Protein AF-A0A9P0HKT4-F1 (afdb_monomer)

InterPro domains:
  IPR001952 Alkaline phosphatase [PF00245] (63-112)
  IPR001952 Alkaline phosphatase [PTHR11596] (35-111)
  IPR017850 Alkaline-phosphatase-like, core domain superfamily [G3DSA:3.40.720.10] (34-118)
  IPR017850 Alkaline-phosphatase-like, core domain superfamily [SSF53649] (40-111)

Radius of gyration: 32.88 Å; Cα contacts (8 Å, |Δi|>4): 31; chains: 1; bounding box: 43×86×82 Å

Organism: Nezara viridula (NCBI:txid85310)

Sequence (131 aa):
MDPHPNDTAEREAPGSLGLALSFTVGKRAGFGVPSADNRDYWYELGRAAVTKRAEGSDPRLKAKNMVLLIADGLGVTTNTAARVFKGQRLGNTGEEAVLLWDDFPAIALTKRERERERERERERERERERE

Foldseek 3Di:
DDDDDDDDDDDDDDDDPPPPPPPDPPPPPQPDDPPPPDPVVVVVVVVVVVVVLVVDDDPPDDDPDDDDDDDPPPDPVVQQVVQQVVQVVVVHRRNPGDDPCNPPNDDDDDDDPPPVVVVVVVVVV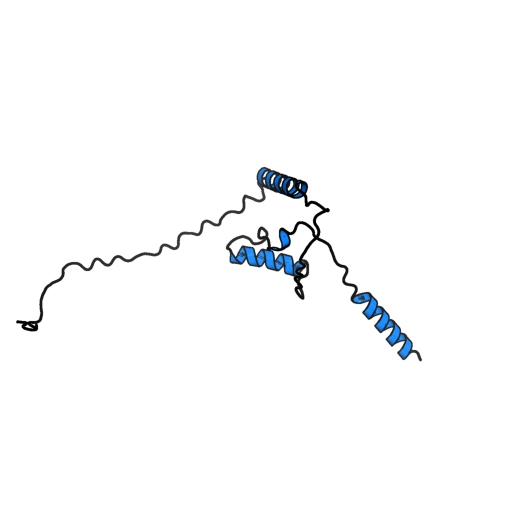VVVVVD

pLDDT: mean 77.64, std 21.55, range [36.12, 97.56]

Secondary structure (DSSP, 8-state):
-----------------------------------TT-HHHHHHHHHHHHHHHHT---TTPPPS-------TT--HHHHHHHHHHHHHHTTS-STT---GGGG-S---------HHHHHHHHHHHHHHTT-

Structure (mmCIF, N/CA/C/O backbone):
data_AF-A0A9P0HKT4-F1
#
_entry.id   AF-A0A9P0HKT4-F1
#
loop_
_atom_site.group_PDB
_atom_site.id
_atom_site.type_symbol
_atom_site.label_atom_id
_atom_site.label_alt_id
_atom_site.label_comp_id
_atom_site.label_asym_id
_atom_site.label_entity_id
_atom_site.label_seq_id
_atom_site.pdbx_PDB_ins_code
_atom_site.Cartn_x
_atom_site.Cartn_y
_atom_site.Cartn_z
_atom_site.occupancy
_atom_site.B_iso_or_equiv
_atom_site.auth_seq_id
_atom_site.auth_comp_id
_atom_site.auth_asym_id
_atom_site.auth_atom_id
_atom_site.pdbx_PDB_model_num
ATOM 1 N N . MET A 1 1 ? -14.624 -74.182 -29.159 1.00 45.44 1 MET A N 1
ATOM 2 C CA . MET A 1 1 ? -13.652 -75.282 -29.023 1.00 45.44 1 MET A CA 1
ATOM 3 C C . MET A 1 1 ? -12.309 -74.600 -28.922 1.00 45.44 1 MET A C 1
ATOM 5 O O . MET A 1 1 ? -11.694 -74.330 -29.944 1.00 45.44 1 MET A O 1
ATOM 9 N N . ASP A 1 2 ? -11.946 -74.189 -27.714 1.00 43.88 2 ASP A N 1
ATOM 10 C CA . ASP A 1 2 ? -10.651 -73.557 -27.487 1.00 43.88 2 ASP A CA 1
ATOM 11 C C . ASP A 1 2 ? -9.601 -74.652 -27.329 1.00 43.88 2 ASP A C 1
ATOM 13 O O . ASP A 1 2 ? -9.850 -75.653 -26.651 1.00 43.88 2 ASP A O 1
ATOM 17 N N . PRO A 1 3 ? -8.416 -74.446 -27.906 1.00 46.88 3 PRO A N 1
ATOM 18 C CA . PRO A 1 3 ? -7.206 -74.827 -27.210 1.00 46.88 3 PRO A CA 1
ATOM 19 C C . PRO A 1 3 ? -6.355 -73.604 -26.855 1.00 46.88 3 PRO A C 1
ATOM 21 O O . PRO A 1 3 ? -6.088 -72.715 -27.663 1.00 46.88 3 PRO A O 1
ATOM 24 N N . HIS A 1 4 ? -5.964 -73.628 -25.583 1.00 42.53 4 HIS A N 1
ATOM 25 C CA . HIS A 1 4 ? -5.027 -72.774 -24.864 1.00 42.53 4 HIS A CA 1
ATOM 26 C C . HIS A 1 4 ? -3.605 -72.828 -25.493 1.00 42.53 4 HIS A C 1
ATOM 28 O O . HIS A 1 4 ? -3.312 -73.727 -26.284 1.00 42.53 4 HIS A O 1
ATOM 34 N N . PRO A 1 5 ? -2.715 -71.882 -25.141 1.00 50.66 5 PRO A N 1
ATOM 35 C CA . PRO A 1 5 ? -1.434 -71.617 -25.767 1.00 50.66 5 PRO A CA 1
ATOM 36 C C . PRO A 1 5 ? -0.305 -72.449 -25.149 1.00 50.66 5 PRO A C 1
ATOM 38 O O . PRO A 1 5 ? -0.419 -72.926 -24.019 1.00 50.66 5 PRO A O 1
ATOM 41 N N . ASN A 1 6 ? 0.807 -72.523 -25.877 1.00 36.12 6 ASN A N 1
ATOM 42 C CA . ASN A 1 6 ? 2.159 -72.170 -25.429 1.00 36.12 6 ASN A CA 1
ATOM 43 C C . ASN A 1 6 ? 3.161 -73.033 -26.199 1.00 36.12 6 ASN A C 1
ATOM 45 O O . ASN A 1 6 ? 3.439 -74.152 -25.792 1.00 36.12 6 ASN A O 1
ATOM 49 N N . ASP A 1 7 ? 3.715 -72.479 -27.274 1.00 41.31 7 ASP A N 1
ATOM 50 C CA . ASP A 1 7 ? 5.085 -72.796 -27.648 1.00 41.31 7 ASP A CA 1
ATOM 51 C C . ASP A 1 7 ? 5.859 -71.487 -27.704 1.00 41.31 7 ASP A C 1
ATOM 53 O O . ASP A 1 7 ? 5.500 -70.506 -28.361 1.00 41.31 7 ASP A O 1
ATOM 57 N N . THR A 1 8 ? 6.864 -71.482 -26.851 1.00 42.69 8 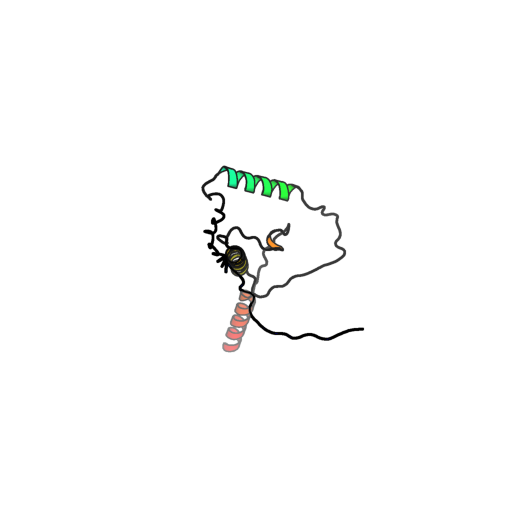THR A N 1
ATOM 58 C CA . THR A 1 8 ? 7.746 -70.398 -26.490 1.00 42.69 8 THR A CA 1
ATOM 59 C C . THR A 1 8 ? 8.770 -70.100 -27.572 1.00 42.69 8 THR A C 1
ATOM 61 O O . THR A 1 8 ? 9.326 -71.005 -28.183 1.00 42.69 8 THR A O 1
ATOM 64 N N . ALA A 1 9 ? 9.128 -68.819 -27.584 1.00 36.50 9 ALA A N 1
ATOM 65 C CA . ALA A 1 9 ? 10.449 -68.283 -27.873 1.00 36.50 9 ALA A CA 1
ATOM 66 C C . ALA A 1 9 ? 10.836 -68.057 -29.343 1.00 36.50 9 ALA A C 1
ATOM 68 O O . ALA A 1 9 ? 10.582 -68.845 -30.243 1.00 36.50 9 ALA A O 1
ATOM 69 N N . GLU A 1 10 ? 11.521 -66.922 -29.498 1.00 45.97 10 GLU A N 1
ATOM 70 C CA . GLU A 1 10 ? 12.326 -66.501 -30.644 1.00 45.97 10 GLU A CA 1
ATOM 71 C C . GLU A 1 10 ? 11.560 -65.878 -31.816 1.00 45.97 10 GLU A C 1
ATOM 73 O O . GLU A 1 10 ? 11.488 -66.377 -32.936 1.00 45.97 10 GLU A O 1
ATOM 78 N N . ARG A 1 11 ? 11.061 -64.663 -31.563 1.00 37.34 11 ARG A N 1
ATOM 79 C CA . ARG A 1 11 ? 10.986 -63.632 -32.600 1.00 37.34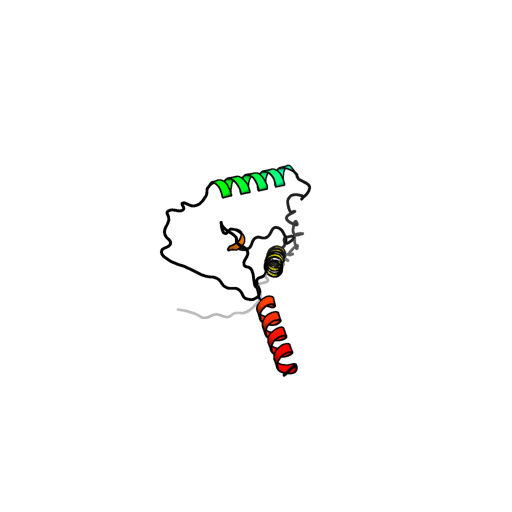 11 ARG A CA 1
ATOM 80 C C . ARG A 1 11 ? 11.865 -62.449 -32.217 1.00 37.34 11 ARG A C 1
ATOM 82 O O . ARG A 1 11 ? 11.510 -61.641 -31.365 1.00 37.34 11 ARG A O 1
ATOM 89 N N . GLU A 1 12 ? 13.010 -62.396 -32.883 1.00 39.47 12 GLU A N 1
ATOM 90 C CA . GLU A 1 12 ? 13.832 -61.216 -33.135 1.00 39.47 12 GLU A CA 1
ATOM 91 C C . GLU A 1 12 ? 12.952 -59.982 -33.409 1.00 39.47 12 GLU A C 1
ATOM 93 O O . GLU A 1 12 ? 12.188 -59.952 -34.378 1.00 39.47 12 GLU A O 1
ATOM 98 N N . ALA A 1 13 ? 13.060 -58.956 -32.564 1.00 42.59 13 ALA A N 1
ATOM 99 C CA . ALA A 1 13 ? 12.516 -57.631 -32.838 1.00 42.59 13 ALA A CA 1
ATOM 100 C C . ALA A 1 13 ? 13.685 -56.679 -33.155 1.00 42.59 13 ALA A C 1
ATOM 102 O O . ALA A 1 13 ? 14.484 -56.381 -32.264 1.00 42.59 13 ALA A O 1
ATOM 103 N N . PRO A 1 14 ? 13.817 -56.199 -34.404 1.00 41.53 14 PRO A N 1
ATOM 104 C CA . PRO A 1 14 ? 14.848 -55.242 -34.773 1.00 41.53 14 PRO A CA 1
ATOM 105 C C . PRO A 1 14 ? 14.491 -53.825 -34.300 1.00 41.53 14 PRO A C 1
ATOM 107 O O . PRO A 1 14 ? 13.374 -53.352 -34.497 1.00 41.53 14 PRO A O 1
ATOM 110 N N . GLY A 1 15 ? 15.488 -53.122 -33.756 1.00 36.94 15 GLY A N 1
ATOM 111 C CA . GLY A 1 15 ? 15.521 -51.657 -33.705 1.00 36.94 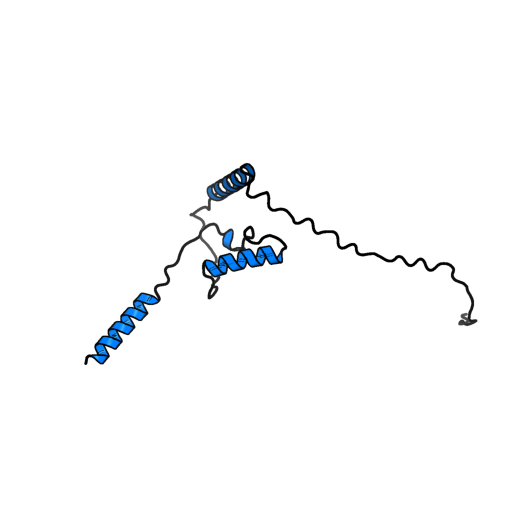15 GLY A CA 1
ATOM 112 C C . GLY A 1 15 ? 15.023 -51.015 -32.410 1.00 36.94 15 GLY A C 1
ATOM 113 O O . GLY A 1 15 ? 13.921 -50.477 -32.357 1.00 36.94 15 GLY A O 1
ATOM 114 N N . SER A 1 16 ? 15.881 -50.947 -31.387 1.00 39.69 16 SER A N 1
ATOM 115 C CA . SER A 1 16 ? 15.692 -50.005 -30.280 1.00 39.69 16 SER A CA 1
ATOM 116 C C . SER A 1 16 ? 15.978 -48.573 -30.763 1.00 39.69 16 SER A C 1
ATOM 118 O O . SER A 1 16 ? 17.112 -48.096 -30.692 1.00 39.69 16 SER A O 1
ATOM 120 N N . LEU A 1 17 ? 14.964 -47.859 -31.258 1.00 39.88 17 LEU A N 1
ATOM 121 C CA . LEU A 1 17 ? 15.048 -46.402 -31.375 1.00 39.88 17 LEU A CA 1
ATOM 122 C C . LEU A 1 17 ? 14.793 -45.785 -29.994 1.00 39.88 17 LEU A C 1
ATOM 124 O O . LEU A 1 17 ? 13.661 -45.505 -29.607 1.00 39.88 17 LEU A O 1
ATOM 128 N N . GLY A 1 18 ? 15.869 -45.588 -29.234 1.00 37.19 18 GLY A N 1
ATOM 129 C CA . GLY A 1 18 ? 15.849 -44.759 -28.035 1.00 37.19 18 GLY A CA 1
ATOM 130 C C . GLY A 1 18 ? 15.688 -43.292 -28.426 1.00 37.19 18 GLY A C 1
ATOM 131 O O . GLY A 1 18 ? 16.662 -42.636 -28.786 1.00 37.19 18 GLY A O 1
ATOM 132 N N . LEU A 1 19 ? 14.466 -42.761 -28.358 1.00 38.28 19 LEU A N 1
ATOM 133 C CA . LEU A 1 19 ? 14.236 -41.322 -28.453 1.00 38.28 19 LEU A CA 1
ATOM 134 C C . LEU A 1 19 ? 14.538 -40.695 -27.086 1.00 38.28 19 LEU A C 1
ATOM 136 O O . LEU A 1 19 ? 13.677 -40.616 -26.211 1.00 38.28 19 LEU A O 1
ATOM 140 N N . ALA A 1 20 ? 15.788 -40.277 -26.886 1.00 45.16 20 ALA A N 1
ATOM 141 C CA . ALA A 1 20 ? 16.167 -39.446 -25.753 1.00 45.16 20 ALA A CA 1
ATOM 142 C C . ALA A 1 20 ? 15.506 -38.068 -25.912 1.00 45.16 20 ALA A C 1
ATOM 144 O O . ALA A 1 20 ? 15.933 -37.245 -26.722 1.00 45.16 20 ALA A O 1
ATOM 145 N N . LEU A 1 21 ? 14.437 -37.817 -25.154 1.00 37.88 21 LEU A N 1
ATOM 146 C CA . LEU A 1 21 ? 13.818 -36.499 -25.068 1.00 37.88 21 LEU A CA 1
ATOM 147 C C . LEU A 1 21 ? 14.747 -35.590 -24.245 1.00 37.88 21 LEU A C 1
ATOM 149 O O . LEU A 1 21 ? 14.647 -35.509 -23.021 1.00 37.88 21 LEU A O 1
ATOM 153 N N . SER A 1 22 ? 15.707 -34.936 -24.900 1.00 45.31 22 SER A N 1
ATOM 154 C CA . SER A 1 22 ? 16.500 -33.886 -24.262 1.00 45.31 22 SER A CA 1
ATOM 155 C C . SER A 1 22 ? 15.582 -32.718 -23.907 1.00 45.31 22 SER A C 1
ATOM 157 O O . SER A 1 22 ? 15.180 -31.943 -24.770 1.00 45.31 22 SER A O 1
ATOM 159 N N . PHE A 1 23 ? 15.265 -32.566 -22.620 1.00 39.31 23 PHE A N 1
ATOM 160 C CA . PHE A 1 23 ? 14.732 -31.313 -22.095 1.00 39.31 23 PHE A CA 1
ATOM 161 C C . PHE A 1 23 ? 15.840 -30.261 -22.177 1.00 39.31 23 PHE A C 1
ATOM 163 O O . PHE A 1 23 ? 16.671 -30.125 -21.280 1.00 39.31 23 PHE A O 1
ATOM 170 N N . THR A 1 24 ? 15.875 -29.502 -23.268 1.00 44.62 24 THR A N 1
ATOM 171 C CA . THR A 1 24 ? 16.584 -28.227 -23.259 1.00 44.62 24 THR A CA 1
ATOM 172 C C . THR A 1 24 ? 15.816 -27.316 -22.309 1.00 44.62 24 THR A C 1
ATOM 174 O O . THR A 1 24 ? 14.688 -26.918 -22.597 1.00 44.62 24 THR A O 1
ATOM 177 N N . VAL A 1 25 ? 16.408 -26.988 -21.157 1.00 56.12 25 VAL A N 1
ATOM 178 C CA . VAL A 1 25 ? 15.964 -25.840 -20.362 1.00 56.12 25 VAL A CA 1
ATOM 179 C C . VAL A 1 25 ? 16.189 -24.617 -21.243 1.00 56.12 25 VAL A C 1
ATOM 181 O O . VAL A 1 25 ? 17.295 -24.087 -21.339 1.00 56.12 25 VAL A O 1
ATOM 184 N N . GLY A 1 26 ? 15.142 -24.219 -21.964 1.00 40.31 26 GLY A N 1
ATOM 185 C CA . GLY A 1 26 ? 15.120 -22.971 -22.700 1.00 40.31 26 GLY A CA 1
ATOM 186 C C . GLY A 1 26 ? 15.453 -21.852 -21.725 1.00 40.31 26 GLY A C 1
ATOM 187 O O . GLY A 1 26 ? 14.831 -21.737 -20.666 1.00 40.31 26 GLY A O 1
ATOM 188 N N . LYS A 1 27 ? 16.468 -21.057 -22.071 1.00 44.72 27 LYS A N 1
ATOM 189 C CA . LYS A 1 27 ? 16.792 -19.789 -21.419 1.00 44.72 27 LYS A CA 1
ATOM 190 C C . LYS A 1 27 ? 15.466 -19.048 -21.246 1.00 44.72 27 LYS A C 1
ATOM 192 O O . LYS A 1 27 ? 14.870 -18.657 -22.248 1.00 44.72 27 LYS A O 1
ATOM 197 N N . ARG A 1 28 ? 14.956 -18.936 -20.010 1.00 50.22 28 ARG A N 1
ATOM 198 C CA . ARG A 1 28 ? 13.779 -18.104 -19.740 1.00 50.22 28 ARG A CA 1
ATOM 199 C C . ARG A 1 28 ? 14.154 -16.731 -20.273 1.00 50.22 28 ARG A C 1
ATOM 201 O O . ARG A 1 28 ? 15.076 -16.112 -19.743 1.00 50.22 28 ARG A O 1
ATOM 208 N N . ALA A 1 29 ? 13.514 -16.306 -21.359 1.00 44.88 29 ALA A N 1
ATOM 209 C CA . ALA A 1 29 ? 13.500 -14.904 -21.707 1.00 44.88 29 ALA A CA 1
ATOM 210 C C . ALA A 1 29 ? 12.991 -14.223 -20.440 1.00 44.88 29 ALA A C 1
ATOM 212 O O . ALA A 1 29 ? 11.853 -14.459 -20.030 1.00 44.88 29 ALA A O 1
ATOM 213 N N . GLY A 1 30 ? 13.873 -13.505 -19.743 1.00 41.88 30 GLY A N 1
ATOM 214 C CA . GLY A 1 30 ? 13.416 -12.577 -18.730 1.00 41.88 30 GLY A CA 1
ATOM 215 C C . GLY A 1 30 ? 12.412 -11.704 -19.457 1.00 41.88 30 GLY A C 1
ATOM 216 O O . GLY A 1 30 ? 12.773 -11.075 -20.453 1.00 41.88 30 GLY A O 1
ATOM 217 N N . PHE A 1 31 ? 11.146 -11.774 -19.052 1.00 47.88 31 PHE A N 1
ATOM 218 C CA . PHE A 1 31 ? 10.159 -10.804 -19.481 1.00 47.88 31 PHE A CA 1
ATOM 219 C C . PHE A 1 31 ? 10.694 -9.470 -18.981 1.00 47.88 31 PHE A C 1
ATOM 221 O O . PHE A 1 31 ? 10.610 -9.156 -17.797 1.00 47.88 31 PHE A O 1
ATOM 228 N N . GLY A 1 32 ? 11.392 -8.765 -19.870 1.00 46.59 32 GLY A N 1
ATOM 229 C CA . GLY A 1 32 ? 11.938 -7.461 -19.578 1.00 46.59 32 GLY A CA 1
ATOM 230 C C . GLY A 1 32 ? 10.759 -6.576 -19.241 1.00 46.59 32 GLY A C 1
ATOM 231 O O . GLY A 1 32 ? 9.881 -6.373 -20.080 1.00 46.59 32 GLY A O 1
ATOM 232 N N . VAL A 1 33 ? 10.734 -6.077 -18.007 1.00 56.75 33 VAL A N 1
ATOM 233 C CA . VAL A 1 33 ? 9.952 -4.892 -17.674 1.00 56.75 33 VAL A CA 1
ATOM 234 C C . VAL A 1 33 ? 10.246 -3.874 -18.783 1.00 56.75 33 VAL A C 1
ATOM 236 O O . VAL A 1 33 ? 11.427 -3.711 -19.120 1.00 56.75 33 VAL A O 1
ATOM 239 N N . PRO A 1 34 ? 9.228 -3.254 -19.416 1.00 60.88 34 PRO A N 1
ATOM 240 C CA . PRO A 1 34 ? 9.457 -2.151 -20.341 1.00 60.88 34 PRO A CA 1
ATOM 241 C C . PRO A 1 34 ? 10.470 -1.225 -19.686 1.00 60.88 34 PRO A C 1
ATOM 243 O O . PRO A 1 34 ? 10.263 -0.867 -18.527 1.00 60.88 34 PRO A O 1
ATOM 246 N N . SER A 1 35 ? 11.600 -0.973 -20.363 1.00 63.47 35 SER A N 1
ATOM 247 C CA . SER A 1 35 ? 12.731 -0.272 -19.748 1.00 63.47 35 SER A CA 1
ATOM 248 C C . SER A 1 35 ? 12.194 0.911 -18.957 1.00 63.47 35 SER A C 1
ATOM 250 O O . SER A 1 35 ? 11.437 1.710 -19.513 1.00 63.47 35 SER A O 1
ATOM 252 N N . ALA A 1 36 ? 12.544 1.004 -17.674 1.00 67.38 36 ALA A N 1
ATOM 253 C CA . ALA A 1 36 ? 12.159 2.138 -16.841 1.00 67.38 36 ALA A CA 1
ATOM 254 C C . ALA A 1 36 ? 12.571 3.479 -17.488 1.00 67.38 36 ALA A C 1
ATOM 256 O O . ALA A 1 36 ? 11.984 4.511 -17.174 1.00 67.38 36 ALA A O 1
ATOM 257 N N . ASP A 1 37 ? 13.498 3.445 -18.450 1.00 80.31 37 ASP A N 1
ATOM 258 C CA . ASP A 1 37 ? 13.951 4.584 -19.244 1.00 80.31 37 ASP A CA 1
ATOM 259 C C . ASP A 1 37 ? 13.004 4.962 -20.406 1.00 80.31 37 ASP A C 1
ATOM 261 O O . ASP A 1 37 ? 13.234 5.953 -21.100 1.00 80.31 37 ASP A O 1
ATOM 265 N N . ASN A 1 38 ? 11.928 4.208 -20.655 1.00 89.69 38 ASN A N 1
ATOM 266 C CA . ASN A 1 38 ? 10.947 4.525 -21.690 1.00 89.69 38 ASN A CA 1
ATOM 267 C C . ASN A 1 38 ? 9.905 5.530 -21.174 1.00 89.69 38 ASN A C 1
ATOM 269 O O . ASN A 1 38 ? 8.952 5.178 -20.478 1.00 89.69 38 ASN A O 1
ATOM 273 N N . ARG A 1 39 ? 10.050 6.792 -21.582 1.00 93.19 39 ARG A N 1
ATOM 274 C CA . ARG A 1 39 ? 9.113 7.875 -21.251 1.00 93.19 39 ARG A CA 1
ATOM 275 C C . ARG A 1 39 ? 7.669 7.573 -21.662 1.00 93.19 39 ARG A C 1
ATOM 277 O O . ARG A 1 39 ? 6.752 7.836 -20.886 1.00 93.19 39 ARG A O 1
ATOM 284 N N . ASP A 1 40 ? 7.462 7.068 -22.875 1.00 94.12 40 ASP A N 1
ATOM 285 C CA . ASP A 1 40 ? 6.115 6.907 -23.432 1.00 94.12 40 ASP A CA 1
ATOM 286 C C . ASP A 1 40 ? 5.339 5.827 -22.667 1.00 94.12 40 ASP A C 1
ATOM 288 O O . ASP A 1 40 ? 4.144 5.977 -22.424 1.00 94.12 40 ASP A O 1
ATOM 292 N N . TYR A 1 41 ? 6.037 4.799 -22.172 1.00 90.69 41 TYR A N 1
ATOM 293 C CA . TYR A 1 41 ? 5.462 3.796 -21.273 1.00 90.69 41 TYR A CA 1
ATOM 294 C C . TYR A 1 41 ? 4.866 4.427 -20.004 1.00 90.69 41 TYR A C 1
ATOM 296 O O . TYR A 1 41 ? 3.702 4.189 -19.679 1.00 90.69 41 TYR A O 1
ATOM 304 N N . TRP A 1 42 ? 5.634 5.269 -19.306 1.00 92.06 42 TRP A N 1
ATOM 305 C CA . TRP A 1 42 ? 5.161 5.933 -18.087 1.00 92.06 42 TRP A CA 1
ATOM 306 C C . TRP A 1 42 ? 4.037 6.932 -18.356 1.00 92.06 42 TRP A C 1
ATOM 308 O O . TRP A 1 42 ? 3.114 7.048 -17.547 1.00 92.06 42 TRP A O 1
ATOM 318 N N . TYR A 1 43 ? 4.091 7.630 -19.493 1.00 95.44 43 TYR A N 1
ATOM 319 C CA . TYR A 1 43 ? 3.031 8.549 -19.901 1.00 95.44 43 TYR A CA 1
ATOM 320 C C . TYR A 1 43 ? 1.706 7.812 -20.112 1.00 95.44 43 TYR A C 1
ATOM 322 O O . TYR A 1 43 ? 0.676 8.215 -19.570 1.00 95.44 43 TYR A O 1
ATOM 330 N N . GLU A 1 44 ? 1.740 6.697 -20.839 1.00 95.50 44 GLU A N 1
ATOM 331 C CA . GLU A 1 44 ? 0.557 5.884 -21.102 1.00 95.50 44 GLU A CA 1
ATOM 332 C C . GLU A 1 44 ? -0.009 5.240 -19.835 1.00 95.50 44 GLU A C 1
ATOM 334 O O . GLU A 1 44 ? -1.222 5.276 -19.611 1.00 95.50 44 GLU A O 1
ATOM 339 N N . LEU A 1 45 ? 0.859 4.733 -18.953 1.00 93.38 45 LEU A N 1
ATOM 340 C CA . LEU A 1 45 ? 0.443 4.184 -17.664 1.00 93.38 45 LEU A CA 1
ATOM 341 C C . LEU A 1 45 ? -0.249 5.245 -16.793 1.00 93.38 45 LEU A C 1
ATOM 343 O O . LEU A 1 45 ? -1.309 4.990 -16.217 1.00 93.38 45 LEU A O 1
ATOM 347 N N . GLY A 1 46 ? 0.317 6.455 -16.731 1.00 95.25 46 GLY A N 1
ATOM 348 C CA . GLY A 1 46 ? -0.267 7.581 -16.004 1.00 95.25 46 GLY A CA 1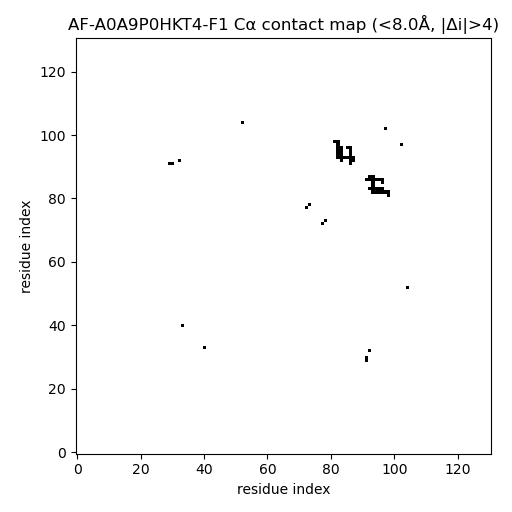
ATOM 349 C C . GLY A 1 46 ? -1.605 8.031 -16.593 1.00 95.25 46 GLY A C 1
ATOM 350 O O . GLY A 1 46 ? -2.572 8.225 -15.854 1.00 95.25 46 GLY A O 1
ATOM 351 N N . ARG A 1 47 ? -1.691 8.134 -17.926 1.00 96.94 47 ARG A N 1
ATOM 352 C CA . ARG A 1 47 ? -2.932 8.466 -18.641 1.00 96.94 47 ARG A CA 1
ATOM 353 C C . ARG A 1 47 ? -4.041 7.470 -18.309 1.00 96.94 47 ARG A C 1
ATOM 355 O O . ARG A 1 47 ? -5.126 7.884 -17.907 1.00 96.94 47 ARG A O 1
ATOM 362 N N . ALA A 1 48 ? -3.747 6.174 -18.397 1.00 95.00 48 ALA A N 1
ATOM 363 C CA . ALA A 1 48 ? -4.695 5.114 -18.066 1.00 95.00 48 ALA A CA 1
ATOM 364 C C . ALA A 1 48 ? -5.165 5.186 -16.601 1.00 95.00 48 ALA A C 1
ATOM 366 O O . ALA A 1 48 ? -6.357 5.034 -16.328 1.00 95.00 48 ALA A O 1
ATOM 367 N N . ALA A 1 49 ? -4.259 5.474 -15.659 1.00 93.06 49 ALA A N 1
ATOM 368 C CA . ALA A 1 49 ? -4.599 5.611 -14.243 1.00 93.06 49 ALA A CA 1
ATOM 369 C C . ALA A 1 49 ? -5.559 6.785 -13.973 1.00 93.06 49 ALA A C 1
ATOM 371 O O . ALA A 1 49 ? -6.502 6.644 -13.189 1.00 93.06 49 ALA A O 1
ATOM 372 N N . VAL A 1 50 ? -5.359 7.927 -14.641 1.00 95.38 50 VAL A N 1
ATOM 373 C CA . VAL A 1 50 ? -6.255 9.091 -14.533 1.00 95.38 50 VAL A CA 1
ATOM 374 C C . VAL A 1 50 ? -7.627 8.778 -15.125 1.00 95.38 50 VAL A C 1
ATOM 376 O O . VAL A 1 50 ? -8.637 9.039 -14.471 1.00 95.38 50 VAL A O 1
ATOM 379 N N . THR A 1 51 ? -7.677 8.174 -16.316 1.00 95.25 51 THR A N 1
ATOM 380 C CA . THR A 1 51 ? -8.940 7.782 -16.960 1.00 95.25 51 THR A CA 1
ATOM 381 C C . THR A 1 51 ? -9.736 6.817 -16.084 1.00 95.25 51 THR A C 1
ATOM 383 O O . THR A 1 51 ? -10.892 7.101 -15.779 1.00 95.25 51 THR A O 1
ATOM 386 N N . LYS A 1 52 ? -9.099 5.753 -15.570 1.00 91.00 52 LYS A N 1
ATOM 387 C CA . LYS A 1 52 ? -9.729 4.785 -14.651 1.00 91.00 52 LYS A CA 1
ATOM 388 C C . LYS A 1 52 ? -10.319 5.468 -13.412 1.00 91.00 52 LYS A C 1
ATOM 390 O O . LYS A 1 52 ? -11.363 5.064 -12.911 1.00 91.00 52 LYS A O 1
ATOM 395 N N . ARG A 1 53 ? -9.664 6.509 -12.885 1.00 89.62 53 ARG A N 1
ATOM 396 C CA . ARG A 1 53 ? -10.142 7.222 -11.689 1.00 89.62 53 ARG A CA 1
ATOM 397 C C . ARG A 1 53 ? -11.277 8.204 -11.984 1.00 89.62 53 ARG A C 1
ATOM 399 O O . ARG A 1 53 ? -12.101 8.440 -11.103 1.00 89.62 53 ARG A O 1
ATOM 406 N N . ALA A 1 54 ? -11.330 8.749 -13.197 1.00 90.00 54 ALA A N 1
ATOM 407 C CA . ALA A 1 54 ? -12.38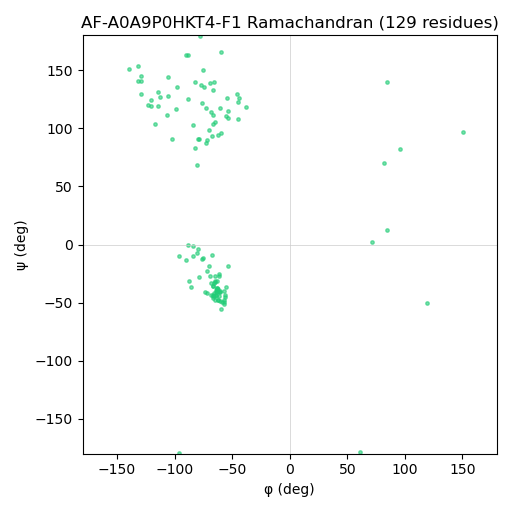8 9.655 -13.635 1.00 90.00 54 ALA A CA 1
ATOM 408 C C . ALA A 1 54 ? -13.746 8.953 -13.807 1.00 90.00 54 ALA A C 1
ATOM 410 O O . ALA A 1 54 ? -14.778 9.595 -13.635 1.00 90.00 54 ALA A O 1
ATOM 411 N N . GLU A 1 55 ? -13.754 7.646 -14.089 1.00 87.56 55 GLU A N 1
ATOM 412 C CA . GLU A 1 55 ? -14.982 6.844 -14.224 1.00 87.56 55 GLU A CA 1
ATOM 413 C C . GLU A 1 55 ? -15.816 6.810 -12.928 1.00 87.56 55 GLU A C 1
ATOM 415 O O . GLU A 1 55 ? -17.041 6.714 -12.989 1.00 87.56 55 GLU A O 1
ATOM 420 N N . GLY A 1 56 ? -15.177 7.000 -11.766 1.00 74.81 56 GLY A N 1
ATOM 421 C CA . GLY A 1 56 ? -15.845 7.206 -10.480 1.00 74.81 56 GLY A CA 1
ATOM 422 C C . GLY A 1 56 ? -16.731 6.040 -10.016 1.00 74.81 56 GLY A C 1
ATOM 423 O O . GLY A 1 56 ? -16.843 4.993 -10.642 1.00 74.81 56 GLY A O 1
ATOM 424 N N . SER A 1 57 ? -17.370 6.217 -8.861 1.00 76.25 57 SER A N 1
ATOM 425 C CA . SER A 1 57 ? -18.435 5.324 -8.384 1.00 76.25 57 SER A CA 1
ATOM 426 C C . SER A 1 57 ? -19.634 6.177 -7.992 1.00 76.25 57 SER A C 1
ATOM 428 O O . SER A 1 57 ? -19.438 7.267 -7.454 1.00 76.25 57 SER A O 1
ATOM 430 N N . ASP A 1 58 ? -20.857 5.727 -8.289 1.00 81.25 58 ASP A N 1
ATOM 431 C CA . ASP A 1 58 ? -22.067 6.495 -7.976 1.00 81.25 58 ASP A CA 1
ATOM 432 C C . ASP A 1 58 ? -22.271 6.558 -6.447 1.00 81.25 58 ASP A C 1
ATOM 434 O O . ASP A 1 58 ? -22.554 5.527 -5.826 1.00 81.25 58 ASP A O 1
ATOM 438 N N . PRO A 1 59 ? -22.168 7.748 -5.820 1.00 73.75 59 PRO A N 1
ATOM 439 C CA . PRO A 1 59 ? -22.269 7.900 -4.369 1.00 73.75 59 PRO A CA 1
ATOM 440 C C . PRO A 1 59 ? -23.670 7.591 -3.818 1.00 73.75 59 PRO A C 1
ATOM 442 O O . PRO A 1 59 ? -23.853 7.522 -2.604 1.00 73.75 59 PRO A O 1
ATOM 445 N N . ARG A 1 60 ? -24.676 7.408 -4.684 1.00 84.44 60 ARG A N 1
ATOM 446 C CA . ARG A 1 60 ? -26.061 7.097 -4.294 1.00 84.44 60 ARG A CA 1
ATOM 447 C C . ARG A 1 60 ? -26.290 5.605 -4.052 1.00 84.44 60 ARG A C 1
ATOM 449 O O . ARG A 1 60 ? -27.352 5.223 -3.560 1.00 84.44 60 ARG A O 1
ATOM 456 N N . LEU A 1 61 ? -25.326 4.750 -4.396 1.00 85.69 61 LEU A N 1
ATOM 457 C CA . LEU A 1 61 ? -25.444 3.310 -4.190 1.00 85.69 61 LEU A CA 1
ATOM 458 C C . LEU A 1 61 ? -25.322 2.970 -2.700 1.00 85.69 61 LEU A C 1
ATOM 460 O O . LEU A 1 61 ? -24.287 3.177 -2.071 1.00 85.69 61 LEU A O 1
ATOM 464 N N . LYS A 1 62 ? -26.387 2.397 -2.133 1.00 91.06 62 LYS A N 1
ATOM 465 C CA . LYS A 1 62 ? -26.393 1.902 -0.753 1.00 91.06 62 LYS A CA 1
ATOM 466 C C . LYS A 1 62 ? -25.908 0.454 -0.707 1.00 91.06 62 LYS A C 1
ATOM 468 O O . LYS A 1 62 ? -26.481 -0.419 -1.360 1.00 91.06 62 LYS A O 1
ATOM 473 N N . ALA A 1 63 ? -24.885 0.188 0.101 1.00 92.25 63 ALA A N 1
ATOM 474 C CA . ALA A 1 63 ? -24.382 -1.165 0.310 1.00 92.25 63 ALA A CA 1
ATOM 475 C C . ALA A 1 63 ? -25.424 -2.037 1.035 1.00 92.25 63 ALA A C 1
ATOM 477 O O . ALA A 1 63 ? -25.997 -1.627 2.044 1.00 92.25 63 ALA A O 1
ATOM 478 N N . LYS A 1 64 ? -25.659 -3.252 0.522 1.00 96.06 64 LYS A N 1
ATOM 479 C CA . LYS A 1 64 ? -26.509 -4.268 1.174 1.00 96.06 64 LYS A CA 1
ATOM 480 C C . LYS A 1 64 ? -25.730 -5.134 2.166 1.00 96.06 64 LYS A C 1
ATOM 482 O O . LYS A 1 64 ? -26.300 -5.588 3.147 1.00 96.06 64 LYS A O 1
ATOM 487 N N . ASN A 1 65 ? -24.444 -5.356 1.895 1.00 96.44 65 ASN A N 1
ATOM 488 C CA . ASN A 1 65 ? -23.560 -6.238 2.653 1.00 96.44 65 ASN A CA 1
ATOM 489 C C . ASN A 1 65 ? -22.247 -5.515 2.964 1.00 96.44 65 ASN A C 1
ATOM 491 O O . ASN A 1 65 ? -21.827 -4.648 2.196 1.00 96.44 65 ASN A O 1
ATOM 495 N N . MET A 1 66 ? -21.586 -5.917 4.049 1.00 95.19 66 MET A N 1
ATOM 496 C CA . MET A 1 66 ? -20.272 -5.413 4.441 1.00 95.19 66 MET A CA 1
ATOM 497 C C . MET A 1 66 ? -19.324 -6.582 4.707 1.00 95.19 66 MET A C 1
ATOM 499 O O . MET A 1 66 ? -19.654 -7.489 5.466 1.00 95.19 66 MET A O 1
ATOM 503 N N . VAL A 1 67 ? -18.140 -6.532 4.098 1.00 95.81 67 VAL A N 1
ATOM 504 C CA . VAL A 1 67 ? -17.031 -7.453 4.366 1.00 95.81 67 VAL A CA 1
ATOM 505 C C . VAL A 1 67 ? -15.851 -6.617 4.842 1.00 95.81 67 VAL A C 1
ATOM 507 O O . VAL A 1 67 ? -15.442 -5.685 4.154 1.00 95.81 67 VAL A O 1
ATOM 510 N N . LEU A 1 68 ? -15.318 -6.944 6.019 1.00 95.50 68 LEU A N 1
ATOM 511 C CA . LEU A 1 68 ? -14.151 -6.284 6.596 1.00 95.50 68 LEU A CA 1
ATOM 512 C C . LEU A 1 68 ? -12.996 -7.283 6.681 1.00 95.50 68 LEU A C 1
ATOM 514 O O . LEU A 1 68 ? -13.099 -8.303 7.359 1.00 95.50 68 LEU A O 1
ATOM 518 N N . LEU A 1 69 ? -11.897 -6.973 5.997 1.00 94.50 69 LEU A N 1
ATOM 519 C CA . LEU A 1 69 ? -10.660 -7.747 6.036 1.00 94.50 69 LEU A CA 1
ATOM 520 C C . LEU A 1 69 ? -9.694 -7.063 7.009 1.00 94.50 69 LEU A C 1
ATOM 522 O O . LEU A 1 69 ? -9.289 -5.926 6.775 1.00 94.50 69 LEU A O 1
ATOM 526 N N . ILE A 1 70 ? -9.332 -7.744 8.097 1.00 93.25 70 ILE A N 1
ATOM 527 C CA . ILE A 1 70 ? -8.339 -7.263 9.066 1.00 93.25 70 ILE A CA 1
ATOM 528 C C . ILE A 1 70 ? -7.118 -8.165 8.974 1.00 93.25 70 ILE A C 1
ATOM 530 O O . ILE A 1 70 ? -7.227 -9.382 9.101 1.00 93.25 70 ILE A O 1
ATOM 534 N N . ALA A 1 71 ? -5.956 -7.552 8.787 1.00 91.69 71 ALA A N 1
ATOM 535 C CA . ALA A 1 71 ? -4.676 -8.234 8.830 1.00 91.69 71 ALA A CA 1
ATOM 536 C C . ALA A 1 71 ? -3.812 -7.602 9.923 1.00 91.69 71 ALA A C 1
ATOM 538 O O . ALA A 1 71 ? -3.502 -6.409 9.871 1.00 91.69 71 ALA A O 1
ATOM 539 N N . ASP A 1 72 ? -3.431 -8.399 10.919 1.00 94.25 72 ASP A N 1
ATOM 540 C CA . ASP A 1 72 ? -2.479 -7.959 11.935 1.00 94.25 72 ASP A CA 1
ATOM 541 C C . ASP A 1 72 ? -1.081 -7.808 11.317 1.00 94.25 72 ASP A C 1
ATOM 543 O O . ASP A 1 72 ? -0.664 -8.598 10.472 1.00 94.25 72 ASP A O 1
ATOM 547 N N . GLY A 1 73 ? -0.365 -6.752 11.693 1.00 91.50 73 GLY A N 1
ATOM 548 C CA . GLY A 1 73 ? 0.976 -6.471 11.174 1.00 91.50 73 GLY A CA 1
ATOM 549 C C . GLY A 1 73 ? 1.054 -6.006 9.710 1.00 91.50 73 GLY A C 1
ATOM 550 O O . GLY A 1 73 ? 2.161 -5.743 9.229 1.00 91.50 73 GLY A O 1
ATOM 551 N N . LEU A 1 74 ? -0.069 -5.834 8.997 1.00 93.75 74 LEU A N 1
ATOM 552 C CA . LEU A 1 74 ? -0.083 -5.339 7.611 1.00 93.75 74 LEU A CA 1
ATOM 553 C C . LEU A 1 74 ? 0.049 -3.805 7.549 1.00 93.75 74 LEU A C 1
ATOM 555 O O . LEU A 1 74 ? -0.880 -3.077 7.207 1.00 93.75 74 LEU A O 1
ATOM 559 N N . GLY A 1 75 ? 1.225 -3.303 7.927 1.00 93.31 75 GLY A N 1
ATOM 560 C CA . GLY A 1 75 ? 1.606 -1.904 7.731 1.00 93.31 75 GLY A CA 1
ATOM 561 C C . GLY A 1 75 ? 2.040 -1.609 6.292 1.00 93.31 75 GLY A C 1
ATOM 562 O O . GLY A 1 75 ? 2.113 -2.501 5.451 1.00 93.31 75 GLY A O 1
ATOM 563 N N . VAL A 1 76 ? 2.399 -0.350 6.020 1.00 94.00 76 VAL A N 1
ATOM 564 C CA . VAL A 1 76 ? 2.879 0.091 4.694 1.00 94.00 76 VAL A CA 1
ATOM 565 C C . VAL A 1 76 ? 4.098 -0.719 4.235 1.00 94.00 76 VAL A C 1
ATOM 567 O O . VAL A 1 76 ? 4.143 -1.170 3.096 1.00 94.00 76 VAL A O 1
ATOM 570 N N . THR A 1 77 ? 5.055 -0.963 5.133 1.00 96.06 77 THR A N 1
ATOM 571 C CA . THR A 1 77 ? 6.274 -1.734 4.842 1.00 96.06 77 THR A CA 1
ATOM 572 C C . THR A 1 77 ? 5.966 -3.190 4.508 1.00 96.06 77 THR A C 1
ATOM 574 O O . THR A 1 77 ? 6.434 -3.696 3.491 1.00 96.06 77 THR A O 1
ATOM 577 N N . THR A 1 78 ? 5.138 -3.851 5.320 1.00 96.44 78 THR A N 1
ATOM 578 C CA . THR A 1 78 ? 4.711 -5.238 5.092 1.00 96.44 78 THR A CA 1
ATOM 579 C C . THR A 1 78 ? 3.925 -5.367 3.785 1.00 96.44 78 THR A C 1
ATOM 581 O O . THR A 1 78 ? 4.121 -6.330 3.050 1.00 96.44 78 THR A O 1
ATOM 584 N N . ASN A 1 79 ? 3.081 -4.381 3.457 1.00 95.31 79 ASN A N 1
ATOM 585 C CA . ASN A 1 79 ? 2.326 -4.347 2.205 1.00 95.31 79 ASN A CA 1
ATOM 586 C C . ASN A 1 79 ? 3.266 -4.286 0.983 1.00 95.31 79 ASN A C 1
ATOM 588 O O . ASN A 1 79 ? 3.144 -5.093 0.064 1.00 95.31 79 ASN A O 1
ATOM 592 N N . THR A 1 80 ? 4.264 -3.394 1.003 1.00 96.62 80 THR A N 1
ATOM 593 C CA . THR A 1 80 ? 5.275 -3.302 -0.066 1.00 96.62 80 THR A CA 1
ATOM 594 C C . THR A 1 80 ? 6.126 -4.569 -0.166 1.00 96.62 80 THR A C 1
ATOM 596 O O . THR A 1 80 ? 6.336 -5.078 -1.264 1.00 96.62 80 THR A O 1
ATOM 599 N N . ALA A 1 81 ? 6.575 -5.129 0.961 1.00 97.44 81 ALA A N 1
ATOM 600 C CA . ALA A 1 81 ? 7.334 -6.379 0.962 1.00 97.44 81 ALA A CA 1
ATOM 601 C C . ALA A 1 81 ? 6.522 -7.537 0.357 1.00 97.44 81 ALA A C 1
ATOM 603 O O . ALA A 1 81 ? 7.055 -8.324 -0.425 1.00 97.44 81 ALA A O 1
ATOM 604 N N . ALA A 1 82 ? 5.221 -7.608 0.656 1.00 96.94 82 ALA A N 1
ATOM 605 C CA . ALA A 1 82 ? 4.323 -8.602 0.079 1.00 96.94 82 ALA A CA 1
ATOM 606 C C . ALA A 1 82 ? 4.162 -8.440 -1.443 1.00 96.94 82 ALA A C 1
ATOM 608 O O . ALA A 1 82 ? 4.152 -9.448 -2.151 1.00 96.94 82 ALA A O 1
ATOM 609 N N . ARG A 1 83 ? 4.092 -7.203 -1.961 1.00 96.50 83 ARG A N 1
ATOM 610 C CA . ARG A 1 83 ? 4.094 -6.927 -3.413 1.00 96.50 83 ARG A CA 1
ATOM 611 C C . ARG A 1 83 ? 5.360 -7.459 -4.076 1.00 96.50 83 ARG A C 1
ATOM 613 O O . ARG A 1 83 ? 5.270 -8.312 -4.956 1.00 96.50 83 ARG A O 1
ATOM 620 N N . VAL A 1 84 ? 6.525 -7.035 -3.584 1.00 97.44 84 VAL A N 1
ATOM 621 C CA . VAL A 1 84 ? 7.826 -7.446 -4.133 1.00 97.44 84 VAL A CA 1
ATOM 622 C C . VAL A 1 84 ? 7.964 -8.964 -4.115 1.00 97.44 84 VAL A C 1
ATOM 624 O O . VAL A 1 84 ? 8.276 -9.579 -5.135 1.00 97.44 84 VAL A O 1
ATOM 627 N N . PHE A 1 85 ? 7.644 -9.587 -2.981 1.00 97.44 85 PHE A N 1
ATOM 628 C CA . PHE A 1 85 ? 7.696 -11.035 -2.843 1.00 97.44 85 PHE A CA 1
ATOM 629 C C . PHE A 1 85 ? 6.741 -11.753 -3.807 1.00 97.44 85 PHE A C 1
ATOM 631 O O . PHE A 1 85 ? 7.119 -12.763 -4.402 1.00 97.44 85 PHE A O 1
ATOM 638 N N . LYS A 1 86 ? 5.521 -11.233 -4.010 1.00 97.56 86 LYS A N 1
ATOM 639 C CA . LYS A 1 86 ? 4.573 -11.767 -4.997 1.00 97.56 86 LYS A CA 1
ATOM 640 C C . LYS A 1 86 ? 5.151 -11.705 -6.413 1.00 97.56 86 LYS A C 1
ATOM 642 O O . LYS A 1 86 ? 5.097 -12.712 -7.113 1.00 97.56 86 LYS A O 1
ATOM 647 N N . GLY A 1 87 ? 5.699 -10.567 -6.841 1.00 96.81 87 GLY A N 1
ATOM 648 C CA . GLY A 1 87 ? 6.271 -10.433 -8.186 1.00 96.81 87 GLY A CA 1
ATOM 649 C C . GLY A 1 87 ? 7.480 -11.346 -8.404 1.00 96.81 87 GLY A C 1
ATOM 650 O O . GLY A 1 87 ? 7.545 -12.052 -9.409 1.00 96.81 87 GLY A O 1
ATOM 651 N N . GLN A 1 88 ? 8.361 -11.464 -7.408 1.00 97.31 88 GLN A N 1
ATOM 652 C CA . GLN A 1 88 ? 9.499 -12.390 -7.450 1.00 97.31 88 GLN A CA 1
ATOM 653 C C . GLN A 1 88 ? 9.065 -13.859 -7.525 1.00 97.31 88 GLN A C 1
ATOM 655 O O . GLN A 1 88 ? 9.642 -14.642 -8.280 1.00 97.31 88 GLN A O 1
ATOM 660 N N . AR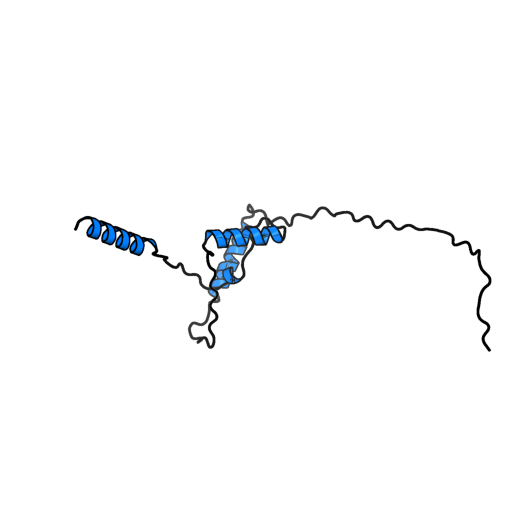G A 1 89 ? 8.007 -14.249 -6.798 1.00 97.31 89 ARG A N 1
ATOM 661 C CA . ARG A 1 89 ? 7.408 -15.596 -6.887 1.00 97.31 89 ARG A CA 1
ATOM 662 C C . ARG A 1 89 ? 6.865 -15.911 -8.284 1.00 97.31 89 ARG A C 1
ATOM 664 O O . ARG A 1 89 ? 6.830 -17.081 -8.657 1.00 97.31 89 ARG A O 1
ATOM 671 N N . LEU A 1 90 ? 6.471 -14.889 -9.043 1.00 95.69 90 LEU A N 1
ATOM 672 C CA . LEU A 1 90 ? 6.028 -15.000 -10.435 1.00 95.69 90 LEU A CA 1
ATOM 673 C C . LEU A 1 90 ? 7.184 -14.899 -11.448 1.00 95.69 90 LEU A C 1
ATOM 675 O O . LEU A 1 90 ? 6.953 -15.039 -12.644 1.00 95.69 90 LEU A O 1
ATOM 679 N N . GLY A 1 91 ? 8.426 -14.718 -10.985 1.00 94.38 91 GLY A N 1
ATOM 680 C CA . GLY A 1 91 ? 9.614 -14.614 -11.835 1.00 94.38 91 GLY A CA 1
ATOM 681 C C . GLY A 1 91 ? 9.881 -13.216 -12.397 1.00 94.38 91 GLY A C 1
ATOM 682 O O . GLY A 1 91 ? 10.714 -13.092 -13.292 1.00 94.38 91 GLY A O 1
ATOM 683 N N . ASN A 1 92 ? 9.205 -12.189 -11.880 1.00 93.12 92 ASN A N 1
ATOM 684 C CA . ASN A 1 92 ? 9.428 -10.792 -12.246 1.00 93.12 92 ASN A CA 1
ATOM 685 C C . ASN A 1 92 ? 10.374 -10.090 -11.249 1.00 93.12 92 ASN A C 1
ATOM 687 O O . ASN A 1 92 ? 10.838 -10.695 -10.279 1.00 93.12 92 ASN A O 1
ATOM 691 N N . THR A 1 93 ? 10.650 -8.801 -11.469 1.00 91.88 93 THR A N 1
ATOM 692 C CA . THR A 1 93 ? 11.499 -7.975 -10.593 1.00 91.88 93 THR A CA 1
ATOM 693 C C . THR A 1 93 ? 10.902 -7.753 -9.202 1.00 91.88 93 THR A C 1
ATOM 695 O O . THR A 1 93 ? 11.648 -7.728 -8.222 1.00 91.88 93 THR A O 1
ATOM 698 N N . GLY A 1 94 ? 9.574 -7.665 -9.086 1.00 93.88 94 GLY A N 1
ATOM 699 C CA . GLY A 1 94 ? 8.859 -7.573 -7.815 1.00 93.88 94 GLY A CA 1
ATOM 700 C C . GLY A 1 94 ? 8.032 -6.299 -7.660 1.00 93.88 94 GLY A C 1
ATOM 701 O O . GLY A 1 94 ? 6.866 -6.371 -7.279 1.00 93.88 94 GLY A O 1
ATOM 702 N N . GLU A 1 95 ? 8.630 -5.138 -7.912 1.00 91.69 95 GLU A N 1
ATOM 703 C CA . GLU A 1 95 ? 8.047 -3.822 -7.596 1.00 91.69 95 GLU A CA 1
ATOM 704 C C . GLU A 1 95 ? 6.777 -3.503 -8.396 1.00 91.69 95 GLU A C 1
ATOM 706 O O . GLU A 1 95 ? 5.899 -2.783 -7.927 1.00 91.69 95 GLU A O 1
ATOM 711 N N . GLU A 1 96 ? 6.661 -4.080 -9.585 1.00 91.00 96 GLU A N 1
ATOM 712 C CA . GLU A 1 96 ? 5.525 -3.954 -10.493 1.00 91.00 96 GLU A CA 1
ATOM 713 C C . GLU A 1 96 ? 4.300 -4.780 -10.074 1.00 91.00 96 GLU A C 1
ATOM 715 O O . GLU A 1 96 ? 3.212 -4.609 -10.627 1.00 91.00 96 GLU A O 1
ATOM 720 N N . ALA A 1 97 ? 4.453 -5.700 -9.119 1.00 95.31 97 ALA A N 1
ATOM 721 C CA . ALA A 1 97 ? 3.351 -6.542 -8.689 1.00 95.31 97 ALA A CA 1
ATOM 722 C C . ALA A 1 97 ? 2.352 -5.772 -7.814 1.00 95.31 97 ALA A C 1
ATOM 724 O O . ALA A 1 97 ? 2.705 -5.092 -6.853 1.00 95.31 97 ALA A O 1
ATOM 725 N N . VAL A 1 98 ? 1.069 -5.978 -8.102 1.00 95.00 98 VAL A N 1
ATOM 726 C CA . VAL A 1 98 ? -0.056 -5.435 -7.329 1.00 95.00 98 VAL A CA 1
ATOM 727 C C . VAL A 1 98 ? -0.724 -6.529 -6.498 1.00 95.00 98 VAL A C 1
ATOM 729 O O . VAL A 1 98 ? -0.816 -7.687 -6.922 1.00 95.00 98 VAL A O 1
ATOM 732 N N . LEU A 1 99 ? -1.193 -6.197 -5.300 1.00 95.38 99 LEU A N 1
ATOM 733 C CA . LEU A 1 99 ? -2.063 -7.034 -4.473 1.00 95.38 99 LEU A CA 1
ATOM 734 C C . LEU A 1 99 ? -3.532 -6.737 -4.782 1.00 95.38 99 LEU A C 1
ATOM 736 O O . LEU A 1 99 ? -3.865 -5.702 -5.344 1.00 95.38 99 LEU A O 1
ATOM 740 N N . LEU A 1 100 ? -4.428 -7.642 -4.385 1.00 94.31 100 LEU A N 1
ATOM 741 C CA . LEU A 1 100 ? -5.858 -7.524 -4.695 1.00 94.31 100 LEU A CA 1
ATOM 742 C C . LEU A 1 100 ? -6.474 -6.204 -4.194 1.00 94.31 100 LEU A C 1
ATOM 744 O O . LEU A 1 100 ? -7.292 -5.606 -4.882 1.00 94.31 100 LEU A O 1
ATOM 748 N N . TRP A 1 101 ? -6.084 -5.750 -3.002 1.00 93.75 101 TRP A N 1
ATOM 749 C CA . TRP A 1 101 ? -6.587 -4.506 -2.411 1.00 93.75 101 TRP A CA 1
ATOM 750 C C . TRP A 1 101 ? -5.910 -3.241 -2.949 1.00 93.75 101 TRP A C 1
ATOM 752 O O . TRP A 1 101 ? -6.369 -2.146 -2.643 1.00 93.75 101 TRP A O 1
ATOM 762 N N . ASP A 1 102 ? -4.854 -3.356 -3.759 1.00 93.38 102 ASP A N 1
ATOM 763 C CA . ASP A 1 102 ? -4.232 -2.184 -4.390 1.00 93.38 102 ASP A CA 1
ATOM 764 C C . ASP A 1 102 ? -5.113 -1.598 -5.498 1.00 93.38 102 ASP A C 1
ATOM 766 O O . ASP A 1 102 ? -5.020 -0.412 -5.802 1.00 93.38 102 ASP A O 1
ATOM 770 N N . ASP A 1 103 ? -6.008 -2.419 -6.054 1.00 91.00 103 ASP A N 1
ATOM 771 C CA . ASP A 1 103 ? -7.016 -2.016 -7.032 1.00 91.00 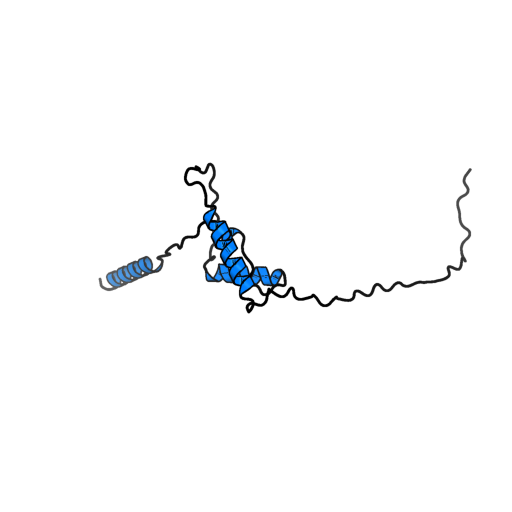103 ASP A CA 1
ATOM 772 C C . ASP A 1 103 ? -8.288 -1.436 -6.396 1.00 91.00 103 ASP A C 1
ATOM 774 O O . ASP A 1 103 ? -9.212 -1.035 -7.112 1.00 91.00 103 ASP A O 1
ATOM 778 N N . PHE A 1 104 ? -8.375 -1.376 -5.061 1.00 92.06 104 PHE A N 1
ATOM 779 C CA . PHE A 1 104 ? -9.535 -0.781 -4.407 1.00 92.06 104 PHE A CA 1
ATOM 780 C C . PHE A 1 104 ? -9.611 0.724 -4.716 1.00 92.06 104 PHE A C 1
ATOM 782 O O . PHE A 1 104 ? -8.599 1.426 -4.710 1.00 92.06 104 PHE A O 1
ATOM 789 N N . PRO A 1 105 ? -10.817 1.267 -4.968 1.00 89.88 105 PRO A N 1
ATOM 790 C CA . PRO A 1 105 ? -10.971 2.625 -5.495 1.00 89.88 105 PRO A CA 1
ATOM 791 C C . PRO A 1 105 ? -10.601 3.724 -4.485 1.00 89.88 105 PRO A C 1
ATOM 793 O O . PRO A 1 105 ? -10.345 4.871 -4.873 1.00 89.88 105 PRO A O 1
ATOM 796 N N . ALA A 1 106 ? -10.567 3.391 -3.194 1.00 90.06 106 ALA A N 1
ATOM 797 C CA . ALA A 1 106 ? -10.316 4.319 -2.104 1.00 90.06 106 ALA A CA 1
ATOM 798 C C . ALA A 1 106 ? -9.264 3.773 -1.133 1.00 90.06 106 ALA A C 1
ATOM 800 O O . ALA A 1 106 ? -9.277 2.596 -0.777 1.00 90.06 106 ALA A O 1
ATOM 801 N N . ILE A 1 107 ? -8.394 4.670 -0.668 1.00 93.56 107 ILE A N 1
ATOM 802 C CA . ILE A 1 107 ? -7.395 4.424 0.370 1.00 93.56 107 ILE A CA 1
ATOM 803 C C . ILE A 1 107 ? -7.511 5.512 1.437 1.00 93.56 107 ILE A C 1
ATOM 805 O O . ILE A 1 107 ? -7.796 6.670 1.128 1.00 93.56 107 ILE A O 1
ATOM 809 N N . ALA A 1 108 ? -7.281 5.143 2.692 1.00 94.25 108 ALA A N 1
ATOM 810 C CA . ALA A 1 108 ? -7.204 6.067 3.813 1.00 94.25 108 ALA A CA 1
ATOM 811 C C . ALA A 1 108 ? -6.072 5.642 4.752 1.00 94.25 108 ALA A C 1
ATOM 813 O O . ALA A 1 108 ? -5.745 4.459 4.856 1.00 94.25 108 ALA A O 1
ATOM 814 N N . LEU A 1 109 ? -5.481 6.609 5.453 1.00 94.06 109 LEU A N 1
ATOM 815 C CA . LEU A 1 109 ? -4.500 6.344 6.502 1.00 94.06 109 LEU A CA 1
ATOM 816 C C . LEU A 1 109 ? -5.187 6.378 7.862 1.00 94.06 109 LEU A C 1
ATOM 818 O O . LEU A 1 109 ? -5.972 7.277 8.151 1.00 94.06 109 LEU A O 1
ATOM 822 N N . THR A 1 110 ? -4.861 5.406 8.711 1.00 91.44 110 THR A N 1
ATOM 823 C CA . THR A 1 110 ? -5.363 5.350 10.086 1.00 91.44 110 THR A CA 1
ATOM 824 C C . THR A 1 110 ? -4.253 5.733 11.052 1.00 91.44 110 THR A C 1
ATOM 826 O O . THR A 1 110 ? -3.164 5.155 11.024 1.00 91.44 110 THR A O 1
ATOM 829 N N . LYS A 1 111 ? -4.529 6.689 11.941 1.00 88.00 111 LYS A N 1
ATOM 830 C CA . LYS A 1 111 ? -3.618 7.034 13.030 1.00 88.00 111 LYS A CA 1
ATOM 831 C C . LYS A 1 111 ? -3.705 5.964 14.114 1.00 88.00 111 LYS A C 1
ATOM 833 O O . LYS A 1 111 ? -4.774 5.724 14.664 1.00 88.00 111 LYS A O 1
ATOM 838 N N . ARG A 1 112 ? -2.578 5.331 14.438 1.00 78.12 112 ARG A N 1
ATOM 839 C CA . ARG A 1 112 ? -2.480 4.399 15.568 1.00 78.12 112 ARG A CA 1
ATOM 840 C C . ARG A 1 112 ? -1.786 5.106 16.725 1.00 78.12 112 ARG A C 1
ATOM 842 O O . ARG A 1 112 ? -0.564 5.093 16.811 1.00 78.12 112 ARG A O 1
ATOM 849 N N . GLU A 1 113 ? -2.552 5.756 17.594 1.00 68.44 113 GLU A N 1
ATOM 850 C CA . GLU A 1 113 ? -2.005 6.376 18.806 1.00 68.44 113 GLU A CA 1
ATOM 851 C C . GLU A 1 113 ? -1.842 5.316 19.901 1.00 68.44 113 GLU A C 1
ATOM 853 O O . GLU A 1 113 ? -2.706 5.167 20.752 1.00 68.44 113 GLU A O 1
ATOM 858 N N . ARG A 1 114 ? -0.738 4.558 19.883 1.00 65.31 114 ARG A N 1
ATOM 859 C CA . ARG A 1 114 ? -0.348 3.729 21.044 1.00 65.31 114 ARG A CA 1
ATOM 860 C C . ARG A 1 114 ? 0.566 4.465 22.028 1.00 65.31 114 ARG A C 1
ATOM 862 O O . ARG A 1 114 ? 0.769 3.986 23.135 1.00 65.31 114 ARG A O 1
ATOM 869 N N . GLU A 1 115 ? 1.129 5.610 21.648 1.00 64.00 115 GLU A N 1
ATOM 870 C CA . GLU A 1 115 ? 2.112 6.325 22.476 1.00 64.00 115 GLU A CA 1
ATOM 871 C C . GLU A 1 115 ? 1.472 7.262 23.498 1.00 64.00 115 GLU A C 1
ATOM 873 O O . GLU A 1 115 ? 1.920 7.290 24.638 1.00 64.00 115 GLU A O 1
ATOM 878 N N . ARG A 1 116 ? 0.365 7.931 23.158 1.00 67.56 116 ARG A N 1
ATOM 879 C CA . ARG A 1 116 ? -0.302 8.851 24.093 1.00 67.56 116 ARG A CA 1
ATOM 880 C C . ARG A 1 116 ? -0.875 8.159 25.327 1.00 67.56 116 ARG A C 1
ATOM 882 O O . ARG A 1 116 ? -0.909 8.757 26.394 1.00 67.56 116 ARG A O 1
ATOM 889 N N . GLU A 1 117 ? -1.329 6.916 25.200 1.00 74.75 117 GLU A N 1
ATOM 89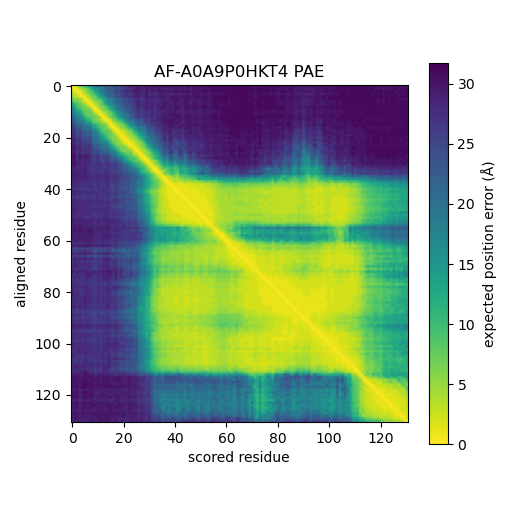0 C CA . GLU A 1 117 ? -1.790 6.137 26.356 1.00 74.75 117 GLU A CA 1
ATOM 891 C C . GLU A 1 117 ? -0.621 5.674 27.222 1.00 74.75 117 GLU A C 1
ATOM 893 O O . GLU A 1 117 ? -0.676 5.806 28.439 1.00 74.75 117 GLU A O 1
ATOM 898 N N . ARG A 1 118 ? 0.480 5.243 26.598 1.00 75.44 118 ARG A N 1
ATOM 899 C CA . ARG A 1 118 ? 1.690 4.824 27.313 1.00 75.44 118 ARG A CA 1
ATOM 900 C C . ARG A 1 118 ? 2.378 5.982 28.030 1.00 75.44 118 ARG A C 1
ATOM 902 O O . ARG A 1 118 ? 2.926 5.780 29.104 1.00 75.44 118 ARG A O 1
ATOM 909 N N . GLU A 1 119 ? 2.364 7.184 27.463 1.00 76.06 119 GLU A N 1
ATOM 910 C CA . GLU A 1 119 ? 2.875 8.386 28.133 1.00 76.06 119 GLU A CA 1
ATOM 911 C C . GLU A 1 119 ? 2.001 8.780 29.321 1.00 76.06 119 GLU A C 1
ATOM 913 O O . GLU A 1 119 ? 2.532 9.022 30.399 1.00 76.06 119 GLU A O 1
ATOM 918 N N . ARG A 1 120 ? 0.673 8.735 29.169 1.00 83.00 120 ARG A N 1
ATOM 919 C CA . ARG A 1 120 ? -0.262 8.993 30.274 1.00 83.00 120 ARG A CA 1
ATOM 920 C C . ARG A 1 120 ? -0.134 7.972 31.400 1.00 83.00 120 ARG A C 1
ATOM 922 O O . ARG A 1 120 ? -0.247 8.340 32.562 1.00 83.00 120 ARG A O 1
ATOM 929 N N . GLU A 1 121 ? 0.080 6.699 31.083 1.00 85.69 121 GLU A N 1
ATOM 930 C CA . GLU A 1 121 ? 0.334 5.671 32.098 1.00 85.69 121 GLU A CA 1
ATOM 931 C C . GLU A 1 121 ? 1.668 5.900 32.807 1.00 85.69 121 GLU A C 1
ATOM 933 O O . GLU A 1 121 ? 1.709 5.877 34.033 1.00 85.69 121 GLU A O 1
ATOM 938 N N . ARG A 1 122 ? 2.728 6.229 32.061 1.00 87.38 122 ARG A N 1
ATOM 939 C CA . ARG A 1 122 ? 4.038 6.562 32.639 1.00 87.38 122 ARG A CA 1
ATOM 940 C C . ARG A 1 122 ? 3.995 7.812 33.515 1.00 87.38 122 ARG A C 1
ATOM 942 O O . ARG A 1 122 ? 4.692 7.864 34.521 1.00 87.38 122 ARG A O 1
ATOM 949 N N . GLU A 1 123 ? 3.214 8.825 33.150 1.00 88.25 123 GLU A N 1
ATOM 950 C CA . GLU A 1 123 ? 3.008 10.013 33.986 1.00 88.25 123 GLU A CA 1
ATOM 951 C C . GLU A 1 123 ? 2.255 9.665 35.271 1.00 88.25 123 GLU A C 1
ATOM 953 O O . GLU A 1 123 ? 2.696 10.045 36.351 1.00 88.25 123 GLU A O 1
ATOM 958 N N . ARG A 1 124 ? 1.194 8.857 35.176 1.00 90.38 124 ARG A N 1
ATOM 959 C CA . ARG A 1 124 ? 0.436 8.382 36.345 1.00 90.38 124 ARG A CA 1
ATOM 960 C C . ARG A 1 124 ? 1.269 7.512 37.284 1.00 90.38 124 ARG A C 1
ATOM 962 O O . ARG A 1 124 ? 1.096 7.597 38.494 1.00 90.38 124 ARG A O 1
ATOM 969 N N . GLU A 1 125 ? 2.155 6.670 36.756 1.00 90.38 125 GLU A N 1
ATOM 970 C CA . GLU A 1 125 ? 3.094 5.894 37.577 1.00 90.38 125 GLU A CA 1
ATOM 971 C C . GLU A 1 125 ? 4.098 6.808 38.285 1.00 90.38 125 GLU A C 1
ATOM 973 O O . GLU A 1 125 ? 4.291 6.684 39.491 1.00 90.38 125 GLU A O 1
ATOM 978 N N . ARG A 1 126 ? 4.657 7.796 37.577 1.00 91.81 126 ARG A N 1
ATOM 979 C CA . ARG A 1 126 ? 5.574 8.785 38.168 1.00 91.81 126 ARG A CA 1
ATOM 980 C C . ARG A 1 126 ? 4.925 9.646 39.247 1.00 91.81 126 ARG A C 1
ATOM 982 O O . ARG A 1 126 ? 5.628 10.097 40.144 1.00 91.81 126 ARG A O 1
ATOM 989 N N . GLU A 1 127 ? 3.630 9.930 39.145 1.00 90.12 127 GLU A N 1
ATOM 990 C CA . GLU A 1 127 ? 2.882 10.649 40.184 1.00 90.12 127 GLU A CA 1
ATOM 991 C C . GLU A 1 127 ? 2.667 9.776 41.423 1.00 90.12 127 GLU A C 1
ATOM 993 O O . GLU A 1 127 ? 2.896 10.245 42.532 1.00 90.12 127 GLU A O 1
ATOM 998 N N . ARG A 1 128 ? 2.338 8.490 41.245 1.00 89.25 128 ARG A N 1
ATOM 999 C CA . ARG A 1 128 ? 2.186 7.528 42.351 1.00 89.25 128 ARG A CA 1
ATOM 1000 C C . ARG A 1 128 ? 3.484 7.244 43.102 1.00 89.25 128 ARG A C 1
ATOM 1002 O O . ARG A 1 128 ? 3.435 6.950 44.283 1.00 89.25 128 ARG A O 1
ATOM 1009 N N . GLU A 1 129 ? 4.631 7.304 42.430 1.00 87.69 129 GLU A N 1
ATOM 1010 C CA . GLU A 1 129 ? 5.949 7.147 43.068 1.00 87.69 129 GLU A CA 1
ATOM 1011 C C . GLU A 1 129 ? 6.397 8.390 43.858 1.00 87.69 129 GLU A C 1
ATOM 1013 O O . GLU A 1 129 ? 7.395 8.335 44.577 1.00 87.69 129 GLU A O 1
ATOM 1018 N N . ARG A 1 130 ? 5.707 9.528 43.696 1.00 85.00 130 ARG A N 1
ATOM 1019 C CA . ARG A 1 130 ? 6.006 10.790 44.394 1.00 85.00 130 ARG A CA 1
ATOM 1020 C C . ARG A 1 130 ? 5.160 11.010 45.653 1.00 85.00 130 ARG A C 1
ATOM 1022 O O . ARG A 1 130 ? 5.460 11.955 46.384 1.00 85.00 130 ARG A O 1
ATOM 1029 N N . GLU A 1 131 ? 4.134 10.191 45.875 1.00 73.19 131 GLU A N 1
ATOM 1030 C CA . GLU A 1 131 ? 3.307 10.145 47.094 1.00 73.19 131 GLU A CA 1
ATOM 1031 C C . GLU A 1 131 ? 3.867 9.134 48.104 1.00 73.19 131 GLU A C 1
ATOM 1033 O O . GLU A 1 131 ? 3.834 9.454 49.315 1.00 73.19 131 GLU A O 1
#

Solvent-accessible surface area (backbone atoms only — not comparable to full-atom values): 9065 Å² total; per-residue (Å²): 138,86,82,85,88,86,86,81,86,88,78,89,79,88,76,88,80,78,80,77,81,76,81,73,81,68,78,75,73,73,80,68,68,75,58,91,84,42,63,66,60,55,52,52,54,52,51,51,53,52,53,63,59,69,70,63,76,74,87,82,68,78,80,91,75,87,85,85,88,84,66,86,84,66,44,74,67,49,49,52,51,51,21,28,51,52,17,41,76,73,73,47,94,6,82,87,37,79,54,85,73,72,72,48,96,75,86,84,86,80,86,79,78,66,58,67,58,52,50,53,50,52,50,52,50,56,52,63,76,72,110

Mean predicted aligned error: 15.57 Å